Protein AF-A0A968KIX8-F1 (afdb_monomer_lite)

pLDDT: mean 73.73, std 15.13, range [39.41, 88.62]

Structure (mmCIF, N/CA/C/O backbone):
data_AF-A0A968KIX8-F1
#
_entry.id   AF-A0A968KIX8-F1
#
loop_
_atom_site.group_PDB
_atom_site.id
_atom_site.type_symbol
_atom_site.label_atom_id
_atom_site.label_alt_id
_atom_site.label_comp_id
_atom_site.label_asym_id
_atom_site.label_entity_id
_atom_site.label_seq_id
_atom_site.pdbx_PDB_ins_code
_atom_site.Cartn_x
_atom_site.Cartn_y
_atom_site.Cartn_z
_atom_site.occupancy
_atom_site.B_iso_or_equiv
_atom_site.auth_seq_id
_atom_site.auth_comp_id
_atom_site.auth_asym_id
_atom_site.auth_atom_id
_atom_site.pdbx_PDB_model_num
ATOM 1 N N . LYS A 1 1 ? 19.883 -3.863 -12.508 1.00 42.09 1 LYS A N 1
ATOM 2 C CA . LYS A 1 1 ? 18.970 -5.012 -12.749 1.00 42.09 1 LYS A CA 1
ATOM 3 C C . LYS A 1 1 ? 18.791 -5.810 -11.450 1.00 42.09 1 LYS A C 1
ATOM 5 O O . LYS A 1 1 ? 19.443 -6.828 -11.292 1.00 42.09 1 LYS A O 1
ATOM 10 N N . LYS A 1 2 ? 17.993 -5.324 -10.490 1.00 39.41 2 LYS A N 1
ATOM 11 C CA . LYS A 1 2 ? 17.799 -5.979 -9.176 1.00 39.41 2 LYS A CA 1
ATOM 12 C C . LYS A 1 2 ? 16.366 -5.779 -8.644 1.00 39.41 2 LYS A C 1
ATOM 14 O O . LYS A 1 2 ? 16.163 -5.453 -7.488 1.00 39.41 2 LYS A O 1
ATOM 19 N N . ALA A 1 3 ? 15.377 -5.900 -9.531 1.00 43.72 3 ALA A N 1
ATOM 20 C CA . ALA A 1 3 ? 13.956 -5.704 -9.210 1.00 43.72 3 ALA A CA 1
ATOM 21 C C . ALA A 1 3 ? 13.099 -6.953 -9.505 1.00 43.72 3 ALA A C 1
ATOM 23 O O . ALA A 1 3 ? 11.882 -6.869 -9.555 1.00 43.72 3 ALA A O 1
ATOM 24 N N . LEU A 1 4 ? 13.732 -8.112 -9.726 1.00 46.12 4 LEU A N 1
ATOM 25 C CA . LEU A 1 4 ? 13.087 -9.328 -10.244 1.00 46.12 4 LEU A CA 1
ATOM 26 C C . LEU A 1 4 ? 13.011 -10.471 -9.213 1.00 46.12 4 LEU A C 1
ATOM 28 O O . LEU A 1 4 ? 12.830 -11.618 -9.595 1.00 46.12 4 LEU A O 1
ATOM 32 N N . GLU A 1 5 ? 13.164 -10.185 -7.914 1.00 44.34 5 GLU A N 1
ATOM 33 C CA . GLU A 1 5 ? 13.283 -11.226 -6.869 1.00 44.34 5 GLU A CA 1
ATOM 34 C C . GLU A 1 5 ? 12.049 -11.415 -5.972 1.00 44.34 5 GLU A C 1
ATOM 36 O O . GLU A 1 5 ? 12.113 -12.096 -4.953 1.00 44.34 5 GLU A O 1
ATOM 41 N N . ARG A 1 6 ? 10.884 -10.901 -6.368 1.00 48.56 6 ARG A N 1
ATOM 42 C CA . ARG A 1 6 ? 9.593 -11.352 -5.830 1.00 48.56 6 ARG A CA 1
ATOM 43 C C . ARG A 1 6 ? 8.586 -11.316 -6.969 1.00 48.56 6 ARG A C 1
ATOM 45 O O . ARG A 1 6 ? 8.233 -10.231 -7.407 1.00 48.56 6 ARG A O 1
ATOM 52 N N . GLY A 1 7 ? 8.190 -12.480 -7.483 1.00 52.41 7 GLY A N 1
ATOM 53 C CA . GLY A 1 7 ? 7.298 -12.655 -8.640 1.00 52.41 7 GLY A CA 1
ATOM 54 C C . GLY A 1 7 ? 5.855 -12.201 -8.404 1.00 52.41 7 GLY A C 1
ATOM 55 O O . GLY A 1 7 ? 4.929 -12.982 -8.579 1.00 52.41 7 GLY A O 1
ATOM 56 N N . VAL A 1 8 ? 5.670 -10.955 -7.978 1.00 57.72 8 VAL A N 1
ATOM 57 C CA . VAL A 1 8 ? 4.380 -10.280 -7.900 1.00 57.72 8 VAL A CA 1
ATOM 58 C C . VAL A 1 8 ? 4.380 -9.263 -9.028 1.00 57.72 8 VAL A C 1
ATOM 60 O O . VAL A 1 8 ? 5.147 -8.300 -8.991 1.00 57.72 8 VAL A O 1
ATOM 63 N N . GLU A 1 9 ? 3.569 -9.498 -10.056 1.00 65.75 9 GLU A N 1
ATOM 64 C CA . GLU A 1 9 ? 3.335 -8.496 -11.092 1.00 65.75 9 GLU A CA 1
ATOM 65 C C . GLU A 1 9 ? 2.708 -7.269 -10.432 1.00 65.75 9 GLU A C 1
ATOM 67 O O . GLU A 1 9 ? 1.569 -7.299 -9.972 1.00 65.75 9 GLU A O 1
ATOM 72 N N . PHE A 1 10 ? 3.496 -6.203 -10.327 1.00 70.62 10 PHE A N 1
ATOM 73 C CA . PHE A 1 10 ? 3.026 -4.911 -9.861 1.00 70.62 10 PHE A CA 1
ATOM 74 C C . PHE A 1 10 ? 2.598 -4.107 -11.087 1.00 70.62 10 PHE A C 1
ATOM 76 O O . PHE A 1 10 ? 3.460 -3.769 -11.907 1.00 70.62 10 PHE A O 1
ATOM 83 N N . PRO 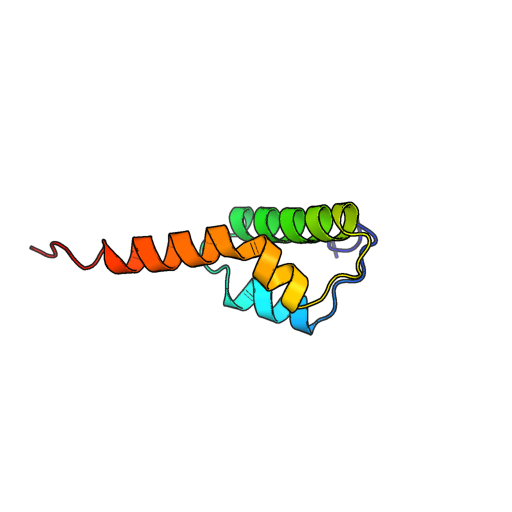A 1 11 ? 1.302 -3.792 -11.248 1.00 81.62 11 PRO A N 1
ATOM 84 C CA . PRO A 1 11 ? 0.872 -2.931 -12.336 1.00 81.62 11 PRO A CA 1
ATOM 85 C C . PRO A 1 11 ? 1.571 -1.574 -12.228 1.00 81.62 11 PRO A C 1
ATOM 87 O O . PRO A 1 11 ? 1.768 -1.052 -11.124 1.00 81.62 11 PRO A O 1
ATOM 90 N N . ASN A 1 12 ? 1.924 -0.988 -13.374 1.00 81.12 12 ASN A N 1
ATOM 91 C CA . ASN A 1 12 ? 2.595 0.313 -13.413 1.00 81.12 12 ASN A CA 1
ATOM 92 C C . ASN A 1 12 ? 1.800 1.376 -12.643 1.00 81.12 12 ASN A C 1
ATOM 94 O O . ASN A 1 12 ? 2.396 2.155 -11.908 1.00 81.12 12 ASN A O 1
ATOM 98 N N . ASP A 1 13 ? 0.469 1.360 -12.730 1.00 84.31 13 ASP A N 1
ATOM 99 C CA . ASP A 1 13 ? -0.408 2.291 -12.013 1.00 84.31 13 ASP A CA 1
ATOM 100 C C . ASP A 1 13 ? -0.199 2.252 -10.494 1.00 84.31 13 ASP A C 1
ATOM 102 O O . ASP A 1 13 ? -0.151 3.292 -9.835 1.00 84.31 13 ASP A O 1
ATOM 106 N N . VAL A 1 14 ? 0.012 1.059 -9.932 1.00 85.06 14 VAL A N 1
ATOM 107 C CA . VAL A 1 14 ? 0.282 0.888 -8.501 1.00 85.06 14 VAL A CA 1
ATOM 108 C C . VAL A 1 14 ? 1.689 1.377 -8.162 1.00 85.06 14 VAL A C 1
ATOM 110 O O . VAL A 1 14 ? 1.872 2.076 -7.168 1.00 85.06 14 VAL A O 1
ATOM 113 N N . ALA A 1 15 ? 2.682 1.085 -9.006 1.00 83.38 15 ALA A N 1
ATOM 114 C CA . ALA A 1 15 ? 4.044 1.583 -8.818 1.00 83.38 15 ALA A CA 1
ATOM 115 C C . ALA A 1 15 ? 4.099 3.124 -8.829 1.00 83.38 15 ALA A C 1
ATOM 117 O O . ALA A 1 15 ? 4.732 3.727 -7.960 1.00 83.38 15 ALA A O 1
ATOM 118 N N . PHE A 1 16 ? 3.384 3.766 -9.759 1.00 84.38 16 PHE A N 1
ATOM 119 C CA . PHE A 1 16 ? 3.260 5.224 -9.831 1.00 84.38 16 PHE A CA 1
ATOM 120 C C . PHE A 1 16 ? 2.515 5.813 -8.635 1.00 84.38 16 PHE A C 1
ATOM 122 O O . PHE A 1 16 ? 2.902 6.875 -8.141 1.00 84.38 16 PHE A O 1
ATOM 129 N N . PHE A 1 17 ? 1.464 5.146 -8.157 1.00 86.25 17 PHE A N 1
ATOM 130 C CA . PHE A 1 17 ? 0.744 5.569 -6.959 1.00 86.25 17 PHE A CA 1
ATOM 131 C C . PHE A 1 17 ? 1.668 5.569 -5.736 1.00 86.25 17 PHE A C 1
ATOM 133 O O . PHE A 1 17 ? 1.834 6.599 -5.085 1.00 86.25 17 PHE A O 1
ATOM 140 N N . VAL A 1 18 ? 2.352 4.449 -5.481 1.00 83.06 18 VAL A N 1
ATOM 141 C CA . VAL A 1 18 ? 3.262 4.312 -4.335 1.00 83.06 18 VAL A CA 1
ATOM 142 C C . VAL A 1 18 ? 4.419 5.312 -4.423 1.00 83.06 18 VAL A C 1
ATOM 144 O O . VAL A 1 18 ? 4.743 5.944 -3.420 1.00 83.06 18 VAL A O 1
ATOM 147 N N . ALA A 1 19 ? 4.999 5.518 -5.610 1.00 82.44 19 ALA A N 1
ATOM 148 C CA . ALA A 1 19 ? 6.075 6.489 -5.817 1.00 82.44 19 ALA A CA 1
ATOM 149 C C . ALA A 1 19 ? 5.638 7.947 -5.578 1.00 82.44 19 ALA A C 1
ATOM 151 O O . ALA A 1 19 ? 6.440 8.764 -5.131 1.00 82.44 19 ALA A O 1
ATOM 152 N N . ASN A 1 20 ? 4.377 8.291 -5.862 1.00 81.88 20 ASN A N 1
ATOM 153 C CA . ASN A 1 20 ? 3.850 9.630 -5.592 1.00 81.88 20 ASN A CA 1
ATOM 154 C C . ASN A 1 20 ? 3.488 9.840 -4.120 1.00 81.88 20 ASN A C 1
ATOM 156 O O . ASN A 1 20 ? 3.684 10.941 -3.600 1.00 81.88 20 ASN A O 1
ATOM 160 N N . THR A 1 21 ? 2.966 8.802 -3.468 1.00 76.25 21 THR A N 1
ATOM 161 C CA . THR A 1 21 ? 2.546 8.823 -2.065 1.00 76.25 21 THR A CA 1
ATOM 162 C C . THR A 1 21 ? 3.735 8.788 -1.103 1.00 76.25 21 THR A C 1
ATOM 164 O O . THR A 1 21 ? 3.788 9.562 -0.151 1.00 76.25 21 THR A O 1
ATOM 167 N N . VAL A 1 22 ? 4.717 7.920 -1.343 1.00 76.88 22 VAL A N 1
ATOM 168 C CA . VAL A 1 22 ? 5.839 7.702 -0.423 1.00 76.88 22 VAL A CA 1
ATOM 169 C C . VAL A 1 22 ? 7.061 8.490 -0.897 1.00 76.88 22 VAL A C 1
ATOM 171 O O . VAL A 1 22 ? 7.860 8.003 -1.692 1.00 76.88 22 VAL A O 1
ATOM 174 N N . ARG A 1 23 ? 7.218 9.723 -0.395 1.00 71.38 23 ARG A N 1
ATOM 175 C CA . ARG A 1 23 ? 8.372 10.600 -0.698 1.00 71.38 23 ARG A CA 1
ATOM 176 C C . ARG A 1 23 ? 9.485 10.584 0.356 1.00 71.38 23 ARG A C 1
ATOM 178 O O . ARG A 1 23 ? 10.519 11.210 0.149 1.00 71.38 23 ARG A O 1
ATOM 185 N N . SER A 1 24 ? 9.280 9.895 1.477 1.00 66.50 24 SER A N 1
ATOM 186 C CA . SER A 1 24 ? 10.088 10.075 2.687 1.00 66.50 24 SER A CA 1
ATOM 187 C C . SER A 1 24 ? 11.485 9.438 2.625 1.00 66.50 24 SER A C 1
ATOM 189 O O . SER A 1 24 ? 12.419 10.024 3.166 1.00 66.50 24 SER A O 1
ATOM 191 N N . ASN A 1 25 ? 11.647 8.234 2.038 1.00 74.69 25 ASN A N 1
ATOM 192 C CA . ASN A 1 25 ? 12.928 7.513 1.856 1.00 74.69 25 ASN A CA 1
ATOM 193 C C . ASN A 1 25 ? 12.724 6.100 1.244 1.00 74.69 25 ASN A C 1
ATOM 195 O O . ASN A 1 25 ? 11.617 5.563 1.231 1.00 74.69 25 ASN A O 1
ATOM 199 N N . VAL A 1 26 ? 13.817 5.461 0.789 1.00 78.38 26 VAL A N 1
ATOM 200 C CA . VAL A 1 26 ? 13.804 4.099 0.200 1.00 78.38 26 VAL A CA 1
ATOM 201 C C . VAL A 1 26 ? 13.286 3.017 1.160 1.00 78.38 26 VAL A C 1
ATOM 203 O O . VAL A 1 26 ? 12.665 2.056 0.718 1.00 78.38 26 VAL A O 1
ATOM 206 N N . ARG A 1 27 ? 13.484 3.180 2.475 1.00 82.12 27 ARG A N 1
ATOM 207 C CA . ARG A 1 27 ? 13.048 2.204 3.485 1.00 82.12 27 ARG A CA 1
ATOM 208 C C . ARG A 1 27 ? 11.531 2.211 3.659 1.00 82.12 27 ARG A C 1
ATOM 210 O O . ARG A 1 27 ? 10.922 1.151 3.774 1.00 82.12 27 ARG A O 1
ATOM 217 N N . GLU A 1 28 ? 10.916 3.388 3.662 1.00 80.44 28 GLU A N 1
ATOM 218 C CA . GLU A 1 28 ? 9.460 3.527 3.654 1.00 80.44 28 GLU A CA 1
ATOM 219 C C . GLU A 1 28 ? 8.854 3.024 2.346 1.00 80.44 28 GLU A C 1
ATOM 221 O O . GLU A 1 28 ? 7.803 2.389 2.380 1.00 80.44 28 GLU A O 1
ATOM 226 N N . LEU A 1 29 ? 9.535 3.229 1.214 1.00 82.31 29 LEU A N 1
ATOM 227 C CA . LEU A 1 29 ? 9.102 2.694 -0.077 1.00 82.31 29 LEU A CA 1
ATOM 228 C C . LEU A 1 29 ? 9.081 1.158 -0.075 1.00 82.31 29 LEU A C 1
ATOM 230 O O . LEU A 1 29 ? 8.081 0.554 -0.464 1.00 82.31 29 LEU A O 1
ATOM 234 N N . GLU A 1 30 ? 10.149 0.519 0.406 1.00 84.00 30 GLU A N 1
ATOM 235 C CA . GLU A 1 30 ? 10.192 -0.939 0.561 1.00 84.00 30 GLU A CA 1
ATOM 236 C C . GLU A 1 30 ? 9.134 -1.437 1.555 1.00 84.00 30 GLU A C 1
ATOM 238 O O . GLU A 1 30 ? 8.433 -2.409 1.273 1.00 84.00 30 GLU A O 1
ATOM 243 N N . GLY A 1 31 ? 8.954 -0.743 2.684 1.00 86.69 31 GLY A N 1
ATOM 244 C CA . GLY A 1 31 ? 7.931 -1.078 3.679 1.00 86.69 31 GLY A CA 1
ATOM 245 C C . GLY A 1 31 ? 6.502 -0.975 3.136 1.00 86.69 31 GLY A C 1
ATOM 246 O O . GLY A 1 31 ? 5.672 -1.848 3.405 1.00 86.69 31 GLY A O 1
ATOM 247 N N . ALA A 1 32 ? 6.223 0.054 2.334 1.00 85.69 32 ALA A N 1
ATOM 248 C CA . ALA A 1 32 ? 4.955 0.236 1.637 1.00 85.69 32 ALA A CA 1
ATOM 249 C C . ALA A 1 32 ? 4.699 -0.908 0.649 1.00 85.69 32 ALA A C 1
ATOM 251 O O . ALA A 1 32 ? 3.630 -1.517 0.671 1.00 85.69 32 ALA A O 1
ATOM 252 N N . LEU A 1 33 ? 5.703 -1.261 -0.159 1.00 85.00 33 LEU A N 1
ATOM 253 C CA . LEU A 1 33 ? 5.603 -2.361 -1.115 1.00 85.00 33 LEU A CA 1
ATOM 254 C C . LEU A 1 33 ? 5.325 -3.700 -0.411 1.00 85.00 33 LEU A C 1
ATOM 256 O O . LEU A 1 33 ? 4.435 -4.449 -0.814 1.00 85.00 33 LEU A O 1
ATOM 260 N N . HIS A 1 34 ? 6.035 -3.978 0.6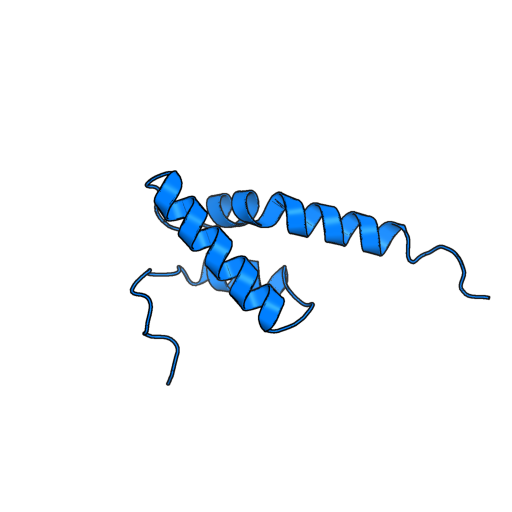87 1.00 87.06 34 HIS A N 1
ATOM 261 C CA . HIS A 1 34 ? 5.823 -5.174 1.504 1.00 87.06 34 HIS A CA 1
ATOM 262 C C . HIS A 1 34 ? 4.416 -5.256 2.088 1.00 87.06 34 HIS A C 1
ATOM 264 O O . HIS A 1 34 ? 3.830 -6.339 2.095 1.00 87.06 34 HIS A O 1
ATOM 270 N N . ARG A 1 35 ? 3.863 -4.131 2.557 1.00 87.56 35 ARG A N 1
ATOM 271 C CA . ARG A 1 35 ? 2.484 -4.067 3.062 1.00 87.56 35 ARG A CA 1
ATOM 272 C C . ARG A 1 35 ? 1.466 -4.401 1.987 1.00 87.56 35 ARG A C 1
ATOM 274 O O . ARG A 1 35 ? 0.557 -5.174 2.258 1.00 87.56 35 ARG A O 1
ATOM 281 N N . ILE A 1 36 ? 1.634 -3.866 0.781 1.00 86.56 36 ILE A N 1
ATOM 282 C CA . ILE A 1 36 ? 0.717 -4.126 -0.336 1.00 86.56 36 ILE A CA 1
ATOM 283 C C . ILE A 1 36 ? 0.744 -5.610 -0.714 1.00 86.56 36 ILE A C 1
ATOM 285 O O . ILE A 1 36 ? -0.310 -6.223 -0.858 1.00 86.56 36 ILE A O 1
ATOM 289 N N . ILE A 1 37 ? 1.935 -6.212 -0.800 1.00 85.62 37 ILE A N 1
ATOM 290 C CA . ILE A 1 37 ? 2.093 -7.645 -1.097 1.00 85.62 37 ILE A CA 1
ATOM 291 C C . ILE A 1 37 ? 1.469 -8.509 0.007 1.00 85.62 37 ILE A C 1
ATOM 293 O O . ILE A 1 37 ? 0.786 -9.488 -0.290 1.00 85.62 37 ILE A O 1
ATOM 297 N N . ALA A 1 38 ? 1.673 -8.151 1.277 1.00 87.62 38 ALA A N 1
ATOM 298 C CA . ALA A 1 38 ? 1.060 -8.859 2.396 1.00 87.62 38 ALA A CA 1
ATOM 299 C C . ALA A 1 38 ? -0.473 -8.756 2.350 1.00 87.62 38 ALA A C 1
ATOM 301 O O . ALA A 1 38 ? -1.151 -9.771 2.482 1.00 87.62 38 ALA A O 1
ATOM 302 N N . ASN A 1 39 ? -1.020 -7.564 2.088 1.00 87.06 39 ASN A N 1
ATOM 303 C CA . ASN A 1 39 ? -2.465 -7.361 1.963 1.00 87.06 39 ASN A CA 1
ATOM 304 C C . ASN A 1 39 ? -3.059 -8.136 0.783 1.00 87.06 39 ASN A C 1
ATOM 306 O O . ASN A 1 39 ? -4.126 -8.731 0.928 1.00 87.06 39 ASN A O 1
ATOM 310 N N . ALA A 1 40 ? -2.364 -8.182 -0.355 1.00 85.94 40 ALA A N 1
ATOM 311 C CA . ALA A 1 40 ? -2.756 -9.003 -1.501 1.00 85.94 40 ALA A CA 1
ATOM 312 C C . ALA A 1 40 ? -2.808 -10.488 -1.115 1.00 85.94 40 ALA A C 1
ATOM 314 O O . ALA A 1 40 ? -3.790 -11.173 -1.387 1.00 85.94 40 ALA A O 1
ATOM 315 N N . GLY A 1 41 ? -1.786 -10.970 -0.396 1.00 85.19 41 GLY A N 1
ATOM 316 C CA . GLY A 1 41 ? -1.727 -12.343 0.104 1.00 85.19 41 GLY A CA 1
ATOM 317 C C . GLY A 1 41 ? -2.828 -12.685 1.113 1.00 85.19 41 GLY A C 1
ATOM 318 O O . GLY A 1 41 ? -3.370 -13.784 1.063 1.00 85.19 41 GLY A O 1
ATOM 319 N N . PHE A 1 42 ? -3.196 -11.752 1.998 1.00 85.56 42 PHE A N 1
ATOM 320 C CA . PHE A 1 42 ? -4.263 -11.959 2.985 1.00 85.56 42 PHE A CA 1
ATOM 321 C C . PHE A 1 42 ? -5.666 -11.902 2.382 1.00 85.56 42 PHE A C 1
ATOM 323 O O . PHE A 1 42 ? -6.543 -12.656 2.794 1.00 85.56 42 PHE A O 1
ATOM 330 N N . THR A 1 43 ? -5.888 -11.009 1.419 1.00 85.19 43 THR A N 1
ATOM 331 C CA . THR A 1 43 ? -7.191 -10.852 0.755 1.00 85.19 43 THR A CA 1
ATOM 332 C C . THR A 1 43 ? -7.386 -11.832 -0.399 1.00 85.19 43 THR A C 1
ATOM 334 O O . THR A 1 43 ? -8.509 -11.999 -0.869 1.00 85.19 43 THR A O 1
ATOM 337 N N . GLY A 1 44 ? -6.310 -12.466 -0.877 1.00 84.06 44 GLY A N 1
ATOM 338 C CA . GLY A 1 44 ? -6.323 -13.300 -2.078 1.00 84.06 44 GLY A CA 1
ATOM 339 C C . GLY A 1 44 ? -6.635 -12.515 -3.356 1.00 84.06 44 GLY A C 1
ATOM 340 O O . GLY A 1 44 ? -6.964 -13.117 -4.376 1.00 84.06 44 GLY A O 1
ATOM 341 N N . ARG A 1 45 ? -6.575 -11.177 -3.305 1.00 81.38 45 ARG A N 1
ATOM 342 C CA . ARG A 1 45 ? -6.832 -10.293 -4.443 1.00 81.38 45 ARG A CA 1
ATOM 343 C C . ARG A 1 45 ? -5.534 -9.933 -5.153 1.00 81.38 45 ARG A C 1
ATOM 345 O O . ARG A 1 45 ? -4.473 -9.835 -4.539 1.00 81.38 45 ARG A O 1
ATOM 352 N N . SER A 1 46 ? -5.642 -9.690 -6.454 1.00 82.75 46 SER A N 1
ATOM 353 C CA . SER A 1 46 ? -4.551 -9.132 -7.250 1.00 82.75 46 SER A CA 1
ATOM 354 C C . SER A 1 46 ? -4.142 -7.753 -6.730 1.00 82.75 46 SER A C 1
ATOM 356 O O . SER A 1 46 ? -4.959 -7.018 -6.178 1.00 82.75 46 SER A O 1
ATOM 358 N N . VAL A 1 47 ? -2.874 -7.390 -6.926 1.00 84.81 47 VAL A N 1
ATOM 359 C CA . VAL A 1 47 ? -2.376 -6.060 -6.566 1.00 84.81 47 VAL A CA 1
ATOM 360 C C . VAL A 1 47 ? -3.007 -5.015 -7.487 1.00 84.81 47 VAL A C 1
ATOM 362 O O . VAL A 1 47 ? -2.746 -5.010 -8.687 1.00 84.81 47 VAL A O 1
ATOM 365 N N . ASP A 1 48 ? -3.811 -4.121 -6.917 1.00 88.31 48 ASP A N 1
ATOM 366 C CA . ASP A 1 48 ? -4.438 -2.995 -7.609 1.00 88.31 48 ASP A CA 1
ATOM 367 C C . ASP A 1 48 ? -4.292 -1.689 -6.801 1.00 88.31 48 ASP A C 1
ATOM 369 O O . ASP A 1 48 ? -3.822 -1.691 -5.659 1.00 88.31 48 ASP A O 1
ATOM 373 N N . VAL A 1 49 ? -4.633 -0.550 -7.415 1.00 86.75 49 VAL A N 1
ATOM 374 C CA . VAL A 1 49 ? -4.464 0.778 -6.793 1.00 86.75 49 VAL A CA 1
ATOM 375 C C . VAL A 1 49 ? -5.347 0.935 -5.552 1.00 86.75 49 VAL A C 1
ATOM 377 O O . VAL A 1 49 ? -4.927 1.580 -4.591 1.00 86.75 49 VAL A O 1
ATOM 380 N N . GLU A 1 50 ? -6.530 0.323 -5.529 1.00 88.62 50 GLU A N 1
ATOM 381 C CA . GLU A 1 50 ? -7.429 0.371 -4.376 1.00 88.62 50 GLU A CA 1
ATOM 382 C C . GLU A 1 50 ? -6.863 -0.457 -3.225 1.00 88.62 50 GLU A C 1
ATOM 384 O O . GLU A 1 50 ? -6.750 0.054 -2.113 1.00 88.62 50 GLU A O 1
ATOM 389 N N . LEU A 1 51 ? -6.362 -1.666 -3.501 1.00 88.44 51 LEU A N 1
ATOM 390 C CA . LEU A 1 51 ? -5.657 -2.471 -2.501 1.00 88.44 51 LEU A CA 1
ATOM 391 C C . LEU A 1 51 ? -4.449 -1.713 -1.925 1.00 88.44 51 LEU A C 1
ATOM 393 O O . LEU A 1 51 ? -4.195 -1.752 -0.719 1.00 88.44 51 LEU A O 1
ATOM 397 N N . ALA A 1 52 ? -3.699 -1.006 -2.775 1.00 87.31 52 ALA A N 1
ATOM 398 C CA . ALA A 1 52 ? -2.574 -0.196 -2.329 1.00 87.31 52 ALA A CA 1
ATOM 399 C C . ALA A 1 52 ? -3.013 0.995 -1.470 1.00 87.31 52 ALA A C 1
ATOM 401 O O . ALA A 1 52 ? -2.393 1.272 -0.444 1.00 87.31 52 ALA A O 1
ATOM 402 N N . ARG A 1 53 ? -4.106 1.669 -1.833 1.00 87.12 53 ARG A N 1
ATOM 403 C CA . ARG A 1 53 ? -4.710 2.739 -1.030 1.00 87.12 53 ARG A CA 1
ATOM 404 C C . ARG A 1 5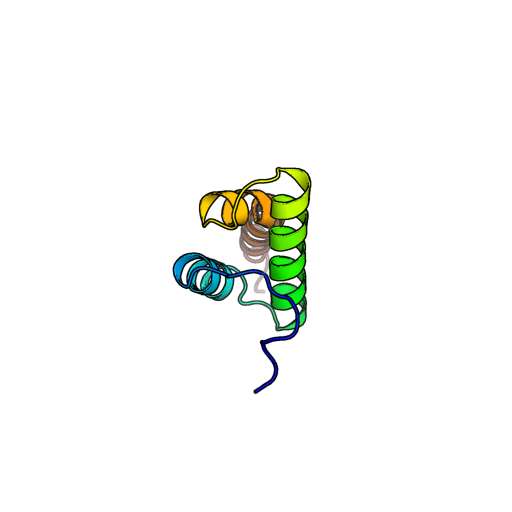3 ? -5.153 2.227 0.339 1.00 87.12 53 ARG A C 1
ATOM 406 O O . ARG A 1 53 ? -4.891 2.888 1.341 1.00 87.12 53 ARG A O 1
ATOM 413 N N . GLU A 1 54 ? -5.778 1.055 0.39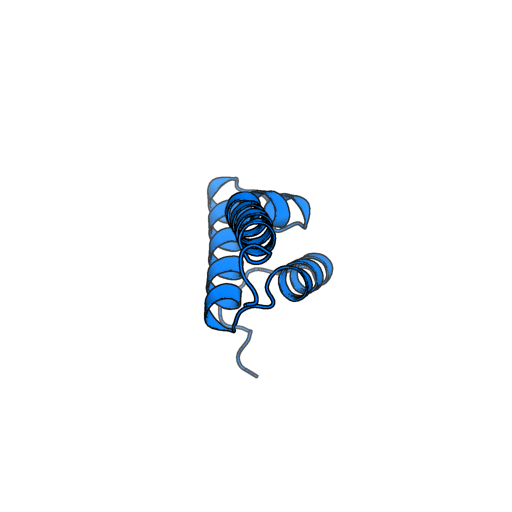3 1.00 87.75 54 GLU A N 1
ATOM 414 C CA . GLU A 1 54 ? -6.195 0.409 1.639 1.00 87.75 54 GLU A CA 1
ATOM 415 C C . GLU A 1 54 ? -4.984 0.028 2.503 1.00 87.75 54 GLU A C 1
ATOM 417 O O . GLU A 1 54 ? -4.934 0.369 3.683 1.00 87.75 54 GLU A O 1
ATOM 422 N N . ALA A 1 55 ? -3.965 -0.601 1.909 1.00 87.62 55 ALA A N 1
ATOM 423 C CA . ALA A 1 55 ? -2.750 -1.031 2.606 1.00 87.62 55 ALA A CA 1
ATOM 424 C C . ALA A 1 55 ? -1.897 0.137 3.139 1.00 87.62 55 ALA A C 1
ATOM 426 O O . ALA A 1 55 ? -1.165 -0.018 4.122 1.00 87.62 55 ALA A O 1
ATOM 427 N N . LEU A 1 56 ? -1.962 1.299 2.483 1.00 86.19 56 LEU A N 1
ATOM 428 C CA . LEU A 1 56 ? -1.205 2.500 2.843 1.00 86.19 56 LEU A CA 1
ATOM 429 C C . LEU A 1 56 ? -2.039 3.543 3.597 1.00 86.19 56 LEU A C 1
ATOM 431 O O . LEU A 1 56 ? -1.502 4.594 3.948 1.00 86.19 56 LEU A O 1
ATOM 435 N N . ARG A 1 57 ? -3.316 3.270 3.893 1.00 85.19 57 ARG A N 1
ATOM 436 C CA . ARG A 1 57 ? -4.229 4.224 4.543 1.00 85.19 57 ARG A CA 1
ATOM 437 C C . ARG A 1 57 ? -3.674 4.774 5.855 1.00 85.19 57 ARG A C 1
ATOM 439 O O . ARG A 1 57 ? -3.724 5.978 6.076 1.00 85.19 57 ARG A O 1
ATOM 446 N N . ASP A 1 58 ? -3.095 3.921 6.695 1.00 79.06 58 ASP A N 1
ATOM 447 C CA . ASP A 1 58 ? -2.495 4.353 7.963 1.00 79.06 58 ASP A CA 1
ATOM 448 C C . ASP A 1 58 ? -1.263 5.249 7.771 1.00 79.06 58 ASP A C 1
ATOM 450 O O . ASP A 1 58 ? -1.028 6.153 8.570 1.00 79.06 58 ASP A O 1
ATOM 454 N N . ILE A 1 59 ? -0.489 5.028 6.703 1.00 77.00 59 ILE A N 1
ATOM 455 C CA . ILE A 1 59 ? 0.694 5.841 6.374 1.00 77.00 59 ILE A CA 1
ATOM 456 C C . ILE A 1 59 ? 0.252 7.212 5.859 1.00 77.00 59 ILE A C 1
ATOM 458 O O . ILE A 1 59 ? 0.776 8.231 6.302 1.00 77.00 59 ILE A O 1
ATOM 462 N N . LEU A 1 60 ? -0.754 7.235 4.982 1.00 74.88 60 LEU A N 1
ATOM 463 C CA . LEU A 1 60 ? -1.357 8.456 4.448 1.00 74.88 60 LEU A CA 1
ATOM 464 C C . LEU A 1 60 ? -1.916 9.341 5.570 1.00 74.88 60 LEU A C 1
ATOM 466 O O . LEU A 1 60 ? -1.561 10.511 5.668 1.00 74.88 60 LEU A O 1
ATOM 470 N N . VAL A 1 61 ? -2.708 8.761 6.477 1.00 74.81 61 VAL A N 1
ATOM 471 C CA . VAL A 1 61 ? -3.282 9.489 7.621 1.00 74.81 61 VAL A CA 1
ATOM 472 C C . VAL A 1 61 ? -2.192 10.000 8.568 1.00 74.81 61 VAL A C 1
ATOM 474 O O . VAL A 1 61 ? -2.319 11.090 9.128 1.00 74.81 61 VAL A O 1
ATOM 477 N N . TYR A 1 62 ? -1.116 9.232 8.765 1.00 71.06 62 TYR A N 1
ATOM 478 C CA . TYR A 1 62 ? 0.022 9.671 9.570 1.00 71.06 62 TYR A CA 1
ATOM 479 C C . TYR A 1 62 ? 0.742 10.868 8.931 1.00 71.06 62 TYR A C 1
ATOM 481 O O . TYR A 1 62 ? 1.023 11.845 9.624 1.00 71.06 62 TYR A O 1
ATOM 489 N N . GLN A 1 63 ? 0.979 10.835 7.616 1.00 66.50 63 GLN A N 1
ATOM 490 C CA . GLN A 1 63 ? 1.586 11.948 6.881 1.00 66.50 63 GLN A CA 1
ATOM 491 C C . GLN A 1 63 ? 0.704 13.205 6.896 1.00 66.50 63 GLN A C 1
ATOM 493 O O . GLN A 1 63 ? 1.209 14.290 7.178 1.00 66.50 63 GLN A O 1
ATOM 498 N N . GLU A 1 64 ? -0.610 13.079 6.681 1.00 64.12 64 GLU A N 1
ATOM 499 C CA . GLU A 1 64 ? -1.546 14.211 6.774 1.00 64.12 64 GLU A CA 1
ATOM 500 C C . GLU A 1 64 ? -1.543 14.847 8.176 1.00 64.12 64 GLU A C 1
ATOM 502 O O . GLU A 1 64 ? -1.552 16.073 8.315 1.00 64.12 64 GLU A O 1
ATOM 507 N N . LYS A 1 65 ? -1.469 14.029 9.236 1.00 61.88 65 LYS A N 1
ATOM 508 C CA . LYS A 1 65 ? -1.374 14.521 10.619 1.00 61.88 65 LYS A CA 1
ATOM 509 C C . LYS A 1 65 ? -0.024 15.160 10.944 1.00 61.88 65 LYS A C 1
ATOM 511 O O . LYS A 1 65 ? -0.011 16.149 11.669 1.00 61.88 65 LYS A O 1
ATOM 516 N N . GLN A 1 66 ? 1.089 14.634 10.434 1.00 57.44 66 GLN A N 1
ATOM 517 C CA . GLN A 1 66 ? 2.417 15.236 10.620 1.00 57.44 66 GLN A CA 1
ATOM 518 C C . GLN A 1 66 ? 2.500 16.615 9.957 1.00 57.44 66 GLN A C 1
ATOM 520 O O . GLN A 1 66 ? 2.824 17.585 10.636 1.00 57.44 66 GLN A O 1
ATOM 525 N N . ILE A 1 67 ? 2.062 16.732 8.697 1.00 54.41 67 ILE A N 1
ATOM 526 C CA . ILE A 1 67 ? 2.010 18.015 7.974 1.00 54.41 67 ILE A CA 1
ATOM 527 C C . ILE A 1 67 ? 1.120 19.035 8.708 1.00 54.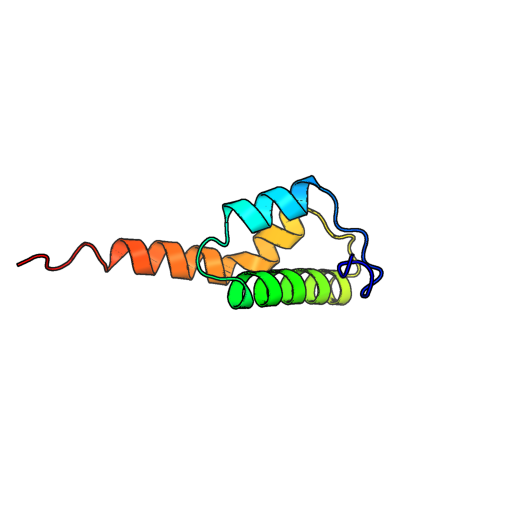41 67 ILE A C 1
ATOM 529 O O . ILE A 1 67 ? 1.415 20.227 8.723 1.00 54.41 67 ILE A O 1
ATOM 533 N N . SER A 1 68 ? 0.050 18.575 9.363 1.00 55.38 68 SER A N 1
ATOM 534 C CA . SER A 1 68 ? -0.850 19.448 10.128 1.00 55.38 68 SER A CA 1
ATOM 535 C C . SER A 1 68 ? -0.250 19.956 11.449 1.00 55.38 68 SER A C 1
ATOM 537 O O . SER A 1 68 ? -0.660 21.009 11.932 1.00 55.38 68 SER A O 1
ATOM 539 N N . ILE A 1 69 ? 0.702 19.231 12.051 1.00 55.47 69 ILE A N 1
ATOM 5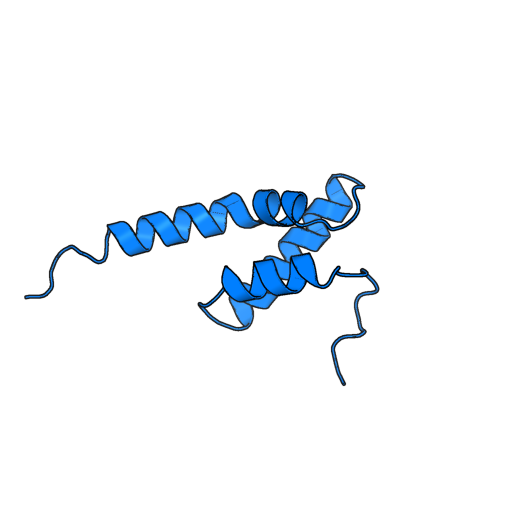40 C CA . ILE A 1 69 ? 1.331 19.596 13.335 1.00 55.47 69 ILE A CA 1
ATOM 541 C C . ILE A 1 69 ? 2.605 20.434 13.118 1.00 55.47 69 ILE A C 1
ATOM 543 O O . ILE A 1 69 ? 2.958 21.240 13.976 1.00 55.47 69 ILE A O 1
ATOM 547 N N . GLU A 1 70 ? 3.249 20.334 11.953 1.00 50.72 70 GLU A N 1
ATOM 548 C CA . GLU A 1 70 ? 4.461 21.100 11.617 1.00 50.72 70 GLU A CA 1
ATOM 549 C C . GLU A 1 70 ? 4.208 22.559 11.175 1.00 50.72 70 GLU A C 1
ATOM 551 O O . GLU A 1 70 ? 5.149 23.266 10.830 1.00 50.72 70 GLU A O 1
ATOM 556 N N . ASN A 1 71 ? 2.970 23.066 11.269 1.00 51.56 71 ASN A N 1
ATOM 557 C CA . ASN A 1 71 ? 2.677 24.508 11.163 1.00 51.56 71 ASN A CA 1
ATOM 558 C C . ASN A 1 71 ? 2.649 25.238 12.520 1.00 51.56 71 ASN A C 1
ATOM 560 O O . ASN A 1 71 ? 2.197 26.381 12.605 1.00 51.56 71 ASN A O 1
ATOM 564 N N . ILE A 1 72 ? 3.115 24.606 13.599 1.00 55.22 72 ILE A N 1
ATOM 565 C CA . ILE A 1 72 ? 3.135 25.214 14.930 1.00 55.22 72 ILE A CA 1
ATOM 566 C C . ILE A 1 72 ? 4.591 25.497 15.309 1.00 55.22 72 ILE A C 1
ATOM 568 O O . ILE A 1 72 ? 5.312 24.596 15.717 1.00 55.22 72 ILE A O 1
ATOM 572 N N . GLN A 1 73 ? 4.966 26.776 15.221 1.00 49.91 73 GLN A N 1
ATOM 573 C CA . GLN A 1 73 ? 6.240 27.384 15.643 1.00 49.91 73 GLN A CA 1
ATOM 574 C C . GLN A 1 73 ? 7.396 27.307 14.635 1.00 49.91 73 GLN A C 1
ATOM 576 O O . GLN A 1 73 ? 8.408 26.649 14.860 1.00 49.91 73 GLN A O 1
ATOM 581 N N . GLN A 1 74 ? 7.305 28.121 13.580 1.00 42.78 74 GLN A N 1
ATOM 582 C CA . GLN A 1 74 ? 8.475 28.933 13.245 1.00 42.78 74 GLN A CA 1
ATOM 583 C C . GLN A 1 74 ? 8.454 30.181 14.137 1.00 42.78 74 GLN A C 1
ATOM 585 O O . GLN A 1 74 ? 7.413 30.821 14.288 1.00 42.78 74 GLN A O 1
ATOM 590 N N . THR A 1 75 ? 9.592 30.401 14.788 1.00 43.47 75 THR A N 1
ATOM 591 C CA . THR A 1 75 ? 9.945 31.465 15.735 1.00 43.47 75 THR A CA 1
ATOM 592 C C . THR A 1 75 ? 9.747 32.872 15.186 1.00 43.47 75 THR A C 1
ATOM 594 O O . THR A 1 75 ? 9.946 33.056 13.964 1.00 43.47 75 THR A O 1
#

Radius of gyration: 14.44 Å; chains: 1; bounding box: 26×45×29 Å

Secondary structure (DSSP, 8-state):
----SS-----HHHHHHHHHH--S-HHHHHHHHHHHHHHHHHHT----HHHHHHHTHHHHHHHHHHHHHTTS---

Foldseek 3Di:
DPPPPDPAPAPVVLVVLLCVQDPPDPVVSVVLVVQLVVQCVVVVHHRDNVSSCVSCVVVNVVVVVVVVVVVPDPD

Sequence (75 aa):
KKALERGVEFPNDVAFFVANTVRSNVRELEGALHRIIANAGFTGRSVDVELAREALRDILVYQEKQISIENIQQT